Protein AF-A0A9D2FHN0-F1 (afdb_monomer)

Mean predicted aligned error: 10.02 Å

Organism: NCBI:txid2838606

Foldseek 3Di:
DDPPPQPWAQWEAQPFPRDIDGDPDTDSDNVVRNVVCLCPDPDPRSVVVVVVVVLLVVLCVQCVPADPVLSVVVVVVQVCVLVVVDDQQDWDDRDPFWIWGWHQDPSGIDIHIDGDDPDDDDD

Secondary structure (DSSP, 8-state):
--------EEEEE-TTT--EEEEEEEESSHHHHHHHHHHH---HHHHHHHHHHHHHHHHHHH-TTS-HHHHHHHHHHHHHHHTTSS-TT-EEEEETTEEEEEEEETTEEEEEEEE--------

Radius of gyration: 20.48 Å; Cα contacts (8 Å, |Δi|>4): 172; chains: 1; bounding box: 49×48×65 Å

Nearest PDB structures (foldseek):
  4uoi-assembly1_C  TM=5.327E-01  e=2.522E+00  Hepatitis C virus (isolate H77)
  7qo1-assembly1_F  TM=4.361E-01  e=2.522E+00  Homo sapiens
  5e0u-assembly3_C  TM=4.286E-01  e=4.699E+00  Homo sapiens
  3zld-assembly1_A  TM=6.820E-01  e=8.226E+00  Toxoplasma gondii
  8hdo-assembly1_A  TM=3.251E-01  e=5.321E+00  Homo sapiens

Solvent-accessible surface area (backbone atoms only — not comparable to full-atom values): 7217 Å² total; per-residue (Å²): 134,84,84,76,77,75,69,60,27,47,58,11,39,14,82,68,77,67,52,73,35,79,50,98,61,67,20,84,38,63,67,56,14,16,50,50,20,31,69,69,47,85,49,74,68,27,50,56,53,46,50,55,51,50,51,52,51,53,48,42,71,68,43,71,90,54,55,71,70,55,55,51,51,55,52,51,51,46,48,34,33,71,69,66,73,42,70,39,77,45,69,44,80,74,47,100,47,34,29,42,36,39,36,67,53,96,90,39,72,47,75,43,78,43,76,56,79,83,77,84,76,84,131

Structure (mmCIF, N/CA/C/O backbone):
data_AF-A0A9D2FHN0-F1
#
_entry.id   AF-A0A9D2FHN0-F1
#
loop_
_atom_site.group_PDB
_atom_site.id
_atom_site.type_symbol
_atom_site.label_atom_id
_atom_site.label_alt_id
_atom_site.label_comp_id
_atom_site.label_asym_id
_atom_site.label_entity_id
_atom_site.label_seq_id
_atom_site.pdbx_PDB_ins_code
_atom_site.Cartn_x
_atom_site.Cartn_y
_atom_site.Cartn_z
_atom_site.occupancy
_atom_site.B_iso_or_equiv
_atom_site.auth_seq_id
_atom_site.auth_comp_id
_atom_site.auth_asym_id
_atom_site.auth_atom_id
_atom_site.pdbx_PDB_model_num
ATOM 1 N N . MET A 1 1 ? 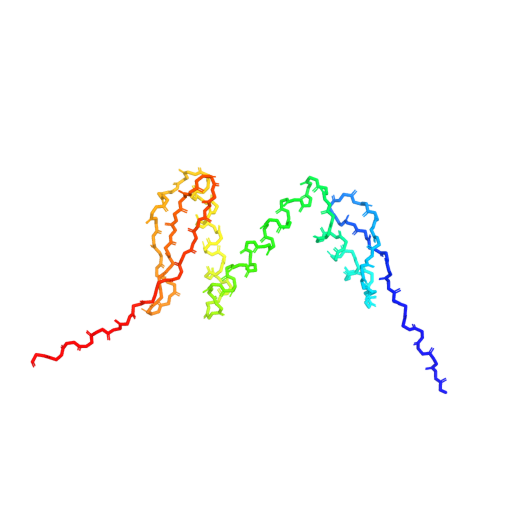1.829 -31.788 -35.333 1.00 37.62 1 MET A N 1
ATOM 2 C CA . MET A 1 1 ? 2.021 -31.509 -33.897 1.00 37.62 1 MET A CA 1
ATOM 3 C C . MET A 1 1 ? 2.951 -30.315 -33.826 1.00 37.62 1 MET A C 1
ATOM 5 O O . MET A 1 1 ? 4.114 -30.456 -34.165 1.00 37.62 1 MET A O 1
ATOM 9 N N . SER A 1 2 ? 2.405 -29.124 -33.596 1.00 40.91 2 SER A N 1
ATOM 10 C CA . SER A 1 2 ? 3.167 -27.875 -33.568 1.00 40.91 2 SER A CA 1
ATOM 11 C C . SER A 1 2 ? 3.851 -27.743 -32.212 1.00 40.91 2 SER A C 1
ATOM 13 O O . SER A 1 2 ? 3.171 -27.598 -31.197 1.00 40.91 2 SER A O 1
ATOM 15 N N . GLU A 1 3 ? 5.178 -27.826 -32.198 1.00 47.78 3 GLU A N 1
ATOM 16 C CA . GLU A 1 3 ? 5.996 -27.427 -31.057 1.00 47.78 3 GLU A CA 1
ATOM 17 C C . GLU A 1 3 ? 5.830 -25.918 -30.871 1.00 47.78 3 GLU A C 1
ATOM 19 O O . GLU A 1 3 ? 6.446 -25.108 -31.559 1.00 47.78 3 GLU A O 1
ATOM 24 N N . THR A 1 4 ? 4.921 -25.525 -29.981 1.00 49.41 4 THR A N 1
ATOM 25 C CA . THR A 1 4 ? 4.844 -24.145 -29.514 1.00 49.41 4 THR A CA 1
ATOM 26 C C . THR A 1 4 ? 6.068 -23.919 -28.641 1.00 49.41 4 THR A C 1
ATOM 28 O O . THR A 1 4 ? 6.080 -24.288 -27.467 1.00 49.41 4 THR A O 1
ATOM 31 N N . THR A 1 5 ? 7.129 -23.360 -29.214 1.00 52.44 5 THR A N 1
ATOM 32 C CA . THR A 1 5 ? 8.272 -22.865 -28.452 1.00 52.44 5 THR A CA 1
ATOM 33 C C . THR A 1 5 ? 7.744 -21.775 -27.522 1.00 52.44 5 THR A C 1
ATOM 35 O O . THR A 1 5 ? 7.492 -20.647 -27.946 1.00 52.44 5 THR A O 1
ATOM 38 N N . PHE A 1 6 ? 7.488 -22.114 -26.257 1.00 57.19 6 PHE A N 1
ATOM 39 C CA . PHE A 1 6 ? 7.223 -21.117 -25.230 1.00 57.19 6 PHE A CA 1
ATOM 40 C C . PHE A 1 6 ? 8.508 -20.303 -25.086 1.00 57.19 6 PHE A C 1
ATOM 42 O O . PHE A 1 6 ? 9.469 -20.760 -24.469 1.00 57.19 6 PHE A O 1
ATOM 49 N N . ASN A 1 7 ? 8.556 -19.124 -25.709 1.00 65.94 7 ASN A N 1
ATOM 50 C CA . ASN A 1 7 ? 9.637 -18.171 -25.495 1.00 65.94 7 ASN A CA 1
ATOM 51 C C . ASN A 1 7 ? 9.564 -17.723 -24.036 1.00 65.94 7 ASN A C 1
ATOM 53 O O . ASN A 1 7 ? 8.792 -16.838 -23.679 1.00 65.94 7 ASN A O 1
ATOM 57 N N . MET A 1 8 ? 10.325 -18.400 -23.184 1.00 77.88 8 MET A N 1
ATOM 58 C CA . MET A 1 8 ? 10.458 -18.040 -21.787 1.00 77.88 8 MET A CA 1
ATOM 59 C C . MET A 1 8 ? 11.537 -16.969 -21.648 1.00 77.88 8 MET A C 1
ATOM 61 O O . MET A 1 8 ? 12.670 -17.135 -22.105 1.00 77.88 8 MET A O 1
ATOM 65 N N . PHE A 1 9 ? 11.186 -15.863 -21.004 1.00 85.31 9 PHE A N 1
ATOM 66 C CA . PHE A 1 9 ? 12.067 -14.718 -20.835 1.00 85.31 9 PHE A CA 1
ATOM 67 C C . PHE A 1 9 ? 12.828 -14.843 -19.514 1.00 85.31 9 PHE A C 1
ATOM 69 O O . PHE A 1 9 ? 12.248 -14.762 -18.432 1.00 85.31 9 PHE A O 1
ATOM 76 N N . ASN A 1 10 ? 14.144 -15.042 -19.607 1.00 89.56 10 ASN A N 1
ATOM 77 C CA . ASN A 1 10 ? 15.055 -15.117 -18.454 1.00 89.56 10 ASN A CA 1
ATOM 78 C C . ASN A 1 10 ? 15.687 -13.767 -18.101 1.00 89.56 10 ASN A C 1
ATOM 80 O O . ASN A 1 10 ? 16.430 -13.667 -17.124 1.00 89.56 10 ASN A O 1
ATOM 84 N N . LEU A 1 11 ? 15.430 -12.750 -18.923 1.00 91.50 11 LEU A N 1
A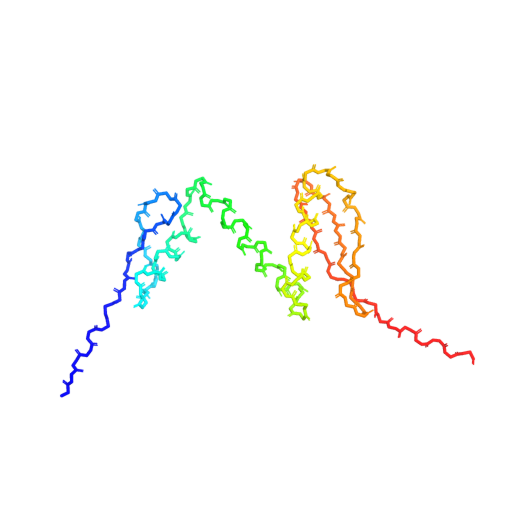TOM 85 C CA . LEU A 1 11 ? 15.970 -11.410 -18.788 1.00 91.50 11 LEU A CA 1
ATOM 86 C C . LEU A 1 11 ? 14.811 -10.415 -18.804 1.00 91.50 11 LEU A C 1
ATOM 88 O O . LEU A 1 11 ? 14.037 -10.377 -19.759 1.00 91.50 11 LEU A O 1
ATOM 92 N N . GLY A 1 12 ? 14.710 -9.611 -17.755 1.00 92.31 12 GLY A N 1
ATOM 93 C CA . GLY A 1 12 ? 13.775 -8.496 -17.687 1.00 92.31 12 GLY A CA 1
ATOM 94 C C . GLY A 1 12 ? 14.509 -7.170 -17.567 1.00 92.31 12 GLY A C 1
ATOM 95 O O . GLY A 1 12 ? 15.642 -7.112 -17.083 1.00 92.31 12 GLY A O 1
ATOM 96 N N . ILE A 1 13 ? 13.862 -6.092 -17.982 1.00 92.81 13 ILE A N 1
ATOM 97 C CA . ILE A 1 13 ? 14.355 -4.725 -17.869 1.00 92.81 13 ILE A CA 1
ATOM 98 C C . ILE A 1 13 ? 13.594 -4.030 -16.743 1.00 92.81 13 ILE A C 1
ATOM 100 O O . ILE A 1 13 ? 12.367 -3.986 -16.722 1.00 92.81 13 ILE A O 1
ATOM 104 N N . CYS A 1 14 ? 14.323 -3.452 -15.790 1.00 90.69 14 CYS A N 1
ATOM 105 C CA . CYS A 1 14 ? 13.711 -2.612 -14.772 1.00 90.69 14 CYS A CA 1
ATOM 106 C C . CYS A 1 14 ? 13.052 -1.396 -15.438 1.00 90.69 14 CYS A C 1
ATOM 108 O O . CYS A 1 14 ? 13.749 -0.513 -15.938 1.00 90.69 14 CYS A O 1
ATOM 110 N N . LYS A 1 15 ? 11.721 -1.298 -15.376 1.00 88.38 15 LYS A N 1
ATOM 111 C CA . LYS A 1 15 ? 10.943 -0.191 -15.954 1.00 88.38 15 LYS A CA 1
ATOM 112 C C . LYS A 1 15 ? 11.269 1.168 -15.310 1.00 88.38 15 LYS A C 1
ATOM 114 O O . LYS A 1 15 ? 10.936 2.201 -15.876 1.00 88.38 15 LYS A O 1
ATOM 119 N N . CYS A 1 16 ? 11.936 1.192 -14.150 1.00 86.75 16 CYS A N 1
ATOM 120 C CA . CYS A 1 16 ? 12.348 2.433 -13.486 1.00 86.75 16 CYS A CA 1
ATOM 121 C C . CYS A 1 16 ? 13.689 2.991 -13.990 1.00 86.75 16 CYS A C 1
ATOM 123 O O . CYS A 1 16 ? 13.809 4.200 -14.148 1.00 86.75 16 CYS A O 1
ATOM 125 N N . CYS A 1 17 ? 14.705 2.141 -14.187 1.00 87.94 17 CYS A N 1
ATOM 126 C CA . CYS A 1 17 ? 16.075 2.585 -14.497 1.00 87.94 17 CYS A CA 1
ATOM 127 C C . CYS A 1 17 ? 16.664 1.995 -15.786 1.00 87.94 17 CYS A C 1
ATOM 129 O O . CYS A 1 17 ? 17.812 2.282 -16.112 1.00 87.94 17 CYS A O 1
ATOM 131 N N . GLY A 1 18 ? 15.930 1.131 -16.489 1.00 89.69 18 GLY A N 1
ATOM 132 C CA . GLY A 1 18 ? 16.379 0.482 -17.722 1.00 89.69 18 GLY A CA 1
ATOM 133 C C . GLY A 1 18 ? 17.438 -0.609 -17.534 1.00 89.69 18 GLY A C 1
ATOM 134 O O . GLY A 1 18 ? 17.903 -1.177 -18.516 1.00 89.69 18 GLY A O 1
ATOM 135 N N . GLN A 1 19 ? 17.840 -0.930 -16.299 1.00 91.00 19 GLN A N 1
ATOM 136 C CA . GLN A 1 19 ? 18.830 -1.982 -16.061 1.00 91.00 19 GLN A CA 1
ATOM 137 C C . GLN A 1 19 ? 18.234 -3.368 -16.307 1.00 91.00 19 GLN A C 1
ATOM 139 O O . GLN A 1 19 ? 17.194 -3.716 -15.742 1.00 91.00 19 GLN A O 1
ATOM 144 N N . SER A 1 20 ? 18.937 -4.171 -17.099 1.00 92.19 20 SER A N 1
ATOM 145 C CA . SER A 1 20 ? 18.617 -5.575 -17.330 1.00 92.19 20 SER A CA 1
ATOM 146 C C . SER A 1 20 ? 18.944 -6.430 -16.105 1.00 92.19 20 SER A C 1
ATOM 148 O O . SER A 1 20 ? 19.978 -6.236 -15.459 1.00 92.19 20 SER A O 1
ATOM 150 N N . ARG A 1 21 ? 18.094 -7.410 -15.804 1.00 88.38 21 ARG A N 1
ATOM 151 C CA . ARG A 1 21 ? 18.287 -8.379 -14.723 1.00 88.38 21 ARG A CA 1
ATOM 152 C C . ARG A 1 21 ? 17.941 -9.782 -15.185 1.00 88.38 21 ARG A C 1
ATOM 154 O O . ARG A 1 21 ? 16.934 -9.984 -15.859 1.00 88.38 21 ARG A O 1
ATOM 161 N N . HIS A 1 22 ? 18.759 -10.738 -14.761 1.00 91.56 22 HIS A N 1
ATOM 162 C CA . HIS A 1 22 ? 18.423 -12.149 -14.869 1.00 91.56 22 HIS A CA 1
ATOM 163 C C . HIS A 1 22 ? 17.400 -12.521 -13.802 1.00 91.56 22 HIS A C 1
ATOM 165 O O . HIS A 1 22 ? 17.582 -12.187 -12.631 1.00 91.56 22 HIS A O 1
ATOM 171 N N . LEU A 1 23 ? 16.341 -13.206 -14.219 1.00 85.88 23 LEU A N 1
ATOM 172 C CA . LEU A 1 23 ? 15.272 -13.654 -13.337 1.00 85.88 23 LEU A CA 1
ATOM 173 C C . LEU A 1 23 ? 15.611 -15.023 -12.753 1.00 85.88 23 LEU A C 1
ATOM 175 O O . LEU A 1 23 ? 16.151 -15.885 -13.444 1.00 85.88 23 LEU A O 1
ATOM 179 N N . SER A 1 24 ? 15.247 -15.247 -11.489 1.00 82.69 24 SER A N 1
ATOM 180 C CA . SER A 1 24 ? 15.445 -16.549 -10.829 1.00 82.69 24 SER A CA 1
ATOM 181 C C . SER A 1 24 ? 14.543 -17.644 -11.405 1.00 82.69 24 SER A C 1
ATOM 183 O O . SER A 1 24 ? 14.848 -18.828 -11.293 1.00 82.69 24 SER A O 1
ATOM 185 N N . SER A 1 25 ? 13.422 -17.247 -12.010 1.00 83.81 25 SER A N 1
ATOM 186 C CA . SER A 1 25 ? 12.526 -18.130 -12.750 1.00 83.81 25 SER A CA 1
ATOM 187 C C . SER A 1 25 ? 12.101 -17.465 -14.062 1.00 83.81 25 SER A C 1
ATOM 189 O O . SER A 1 25 ? 11.834 -16.256 -14.061 1.00 83.81 25 SER A O 1
ATOM 191 N N . PRO A 1 26 ? 12.018 -18.222 -15.168 1.00 86.38 26 PRO A N 1
ATOM 192 C CA . PRO A 1 26 ? 11.633 -17.656 -16.451 1.00 86.38 26 PRO A CA 1
ATOM 193 C C . PRO A 1 26 ? 10.193 -17.123 -16.428 1.00 86.38 26 PRO A C 1
ATOM 195 O O . PRO A 1 26 ? 9.306 -17.724 -15.814 1.00 86.38 26 PRO A O 1
ATOM 198 N N . ALA A 1 27 ? 9.950 -16.010 -17.116 1.00 88.50 27 ALA A N 1
ATOM 199 C CA . ALA A 1 27 ? 8.619 -15.434 -17.278 1.00 88.50 27 ALA A CA 1
ATOM 200 C C . ALA A 1 27 ? 7.983 -15.848 -18.614 1.00 88.50 27 ALA A C 1
ATOM 202 O O . ALA A 1 27 ? 8.682 -16.081 -19.600 1.00 88.50 27 ALA A O 1
ATOM 203 N N . ALA A 1 28 ? 6.651 -15.923 -18.650 1.00 88.31 28 ALA A N 1
ATOM 204 C CA . ALA A 1 28 ? 5.901 -16.281 -19.855 1.00 88.31 28 ALA A CA 1
ATOM 205 C C . ALA A 1 28 ? 5.845 -15.139 -20.886 1.00 88.31 28 ALA A C 1
ATOM 207 O O . ALA A 1 28 ? 5.678 -15.390 -22.076 1.00 88.31 28 ALA A O 1
ATOM 208 N N . THR A 1 29 ? 5.993 -13.890 -20.435 1.00 90.19 29 THR A N 1
ATOM 209 C CA . THR A 1 29 ? 5.990 -12.694 -21.282 1.00 90.19 29 THR A CA 1
ATOM 210 C C . THR A 1 29 ? 7.151 -11.766 -20.916 1.00 90.19 29 THR A C 1
ATOM 212 O O . THR A 1 29 ? 7.639 -11.786 -19.783 1.00 90.19 29 THR A O 1
ATOM 215 N N . GLN A 1 30 ? 7.595 -10.931 -21.864 1.00 89.81 30 GLN A N 1
ATOM 216 C CA . GLN A 1 30 ? 8.601 -9.897 -21.589 1.00 89.81 30 GLN A CA 1
ATOM 217 C C . GLN A 1 30 ? 8.073 -8.861 -20.586 1.00 89.81 30 GLN A C 1
ATOM 219 O O . GLN A 1 30 ? 8.830 -8.360 -19.765 1.00 89.81 30 GLN A O 1
ATOM 224 N N . GLU A 1 31 ? 6.770 -8.569 -20.598 1.00 88.50 31 GLU A N 1
ATOM 225 C CA . GLU A 1 31 ? 6.171 -7.642 -19.637 1.00 88.50 31 GLU A CA 1
ATOM 226 C C . GLU A 1 31 ? 6.238 -8.172 -18.199 1.00 88.50 31 GLU A C 1
ATOM 228 O O . GLU A 1 31 ? 6.645 -7.434 -17.297 1.00 88.50 31 GLU A O 1
ATOM 233 N N . ASP A 1 32 ? 5.922 -9.452 -17.992 1.00 88.44 32 ASP A N 1
ATOM 234 C CA . ASP A 1 32 ? 6.094 -10.105 -16.693 1.00 88.44 32 ASP A CA 1
ATOM 235 C C . ASP A 1 32 ? 7.571 -10.138 -16.288 1.00 88.44 32 ASP A C 1
ATOM 237 O O . ASP A 1 32 ? 7.905 -9.932 -15.117 1.00 88.44 32 ASP A O 1
ATOM 241 N N . ALA A 1 33 ? 8.468 -10.372 -17.253 1.00 90.75 33 ALA A N 1
ATOM 242 C CA . ALA A 1 33 ? 9.904 -10.350 -17.018 1.00 90.75 33 ALA A CA 1
ATOM 243 C C . ALA A 1 33 ? 10.370 -8.973 -16.526 1.00 90.75 33 ALA A C 1
ATOM 245 O O . ALA A 1 33 ? 11.070 -8.875 -15.518 1.00 90.75 33 ALA A O 1
ATOM 246 N N . ASP A 1 34 ? 9.941 -7.906 -17.195 1.00 90.94 34 ASP A N 1
ATOM 247 C CA . ASP A 1 34 ? 10.263 -6.520 -16.860 1.00 90.94 34 ASP A CA 1
ATOM 248 C C . ASP A 1 34 ? 9.660 -6.106 -15.514 1.00 90.94 34 ASP A C 1
ATOM 250 O O . ASP A 1 34 ? 10.300 -5.417 -14.713 1.00 90.94 34 ASP A O 1
ATOM 254 N N . GLN A 1 35 ? 8.437 -6.553 -15.215 1.00 87.62 35 GLN A N 1
ATOM 255 C CA . GLN A 1 35 ? 7.804 -6.319 -13.922 1.00 87.62 35 GLN A CA 1
ATOM 256 C C . GLN A 1 35 ? 8.598 -6.984 -12.793 1.00 87.62 35 GLN A C 1
ATOM 258 O O . GLN A 1 35 ? 8.922 -6.316 -11.809 1.00 87.62 35 GLN A O 1
ATOM 263 N N . ARG A 1 36 ? 8.982 -8.255 -12.948 1.00 87.88 36 ARG A N 1
ATOM 264 C CA . ARG A 1 36 ? 9.825 -8.964 -11.970 1.00 87.88 36 ARG A CA 1
ATOM 265 C C . ARG A 1 36 ? 11.201 -8.320 -11.840 1.00 87.88 36 ARG A C 1
ATOM 267 O O . ARG A 1 36 ? 11.652 -8.046 -10.732 1.00 87.88 36 ARG A O 1
ATOM 274 N N . ALA A 1 37 ? 11.832 -7.958 -12.955 1.00 89.94 37 ALA A N 1
ATOM 275 C CA . ALA A 1 37 ? 13.099 -7.235 -12.935 1.00 89.94 37 ALA A CA 1
ATOM 276 C C . ALA A 1 37 ? 12.979 -5.893 -12.198 1.00 89.94 37 ALA A C 1
ATOM 278 O O . ALA A 1 37 ? 13.890 -5.512 -11.469 1.00 89.94 37 ALA A O 1
ATOM 279 N N . THR A 1 38 ? 11.852 -5.191 -12.322 1.00 87.19 38 THR A N 1
ATOM 280 C CA . THR A 1 38 ? 11.574 -3.956 -11.571 1.00 87.19 38 THR A CA 1
ATOM 281 C C . THR A 1 38 ? 11.411 -4.223 -10.069 1.00 87.19 38 THR A C 1
ATOM 283 O O . THR A 1 38 ? 11.953 -3.479 -9.243 1.00 87.19 38 THR A O 1
ATOM 286 N N . GLN A 1 39 ? 10.717 -5.309 -9.714 1.00 81.69 39 GLN A N 1
ATOM 287 C CA . GLN A 1 39 ? 10.513 -5.761 -8.333 1.00 81.69 39 GLN A CA 1
ATOM 288 C C . GLN A 1 39 ? 11.806 -6.226 -7.652 1.00 81.69 39 GLN A C 1
ATOM 290 O O . GLN A 1 39 ? 11.944 -6.070 -6.445 1.00 81.69 39 GLN A O 1
ATOM 295 N N . GLU A 1 40 ? 12.768 -6.753 -8.401 1.00 85.06 40 GLU A N 1
ATOM 296 C CA . GLU A 1 40 ? 14.042 -7.238 -7.857 1.00 85.06 40 GLU A CA 1
ATOM 297 C C . GLU A 1 40 ? 15.191 -6.231 -8.002 1.00 85.06 40 GLU A C 1
ATOM 299 O O . GLU A 1 40 ? 16.269 -6.412 -7.428 1.00 85.06 40 GLU A O 1
ATOM 304 N N . CYS A 1 41 ? 15.010 -5.174 -8.798 1.00 86.25 41 CYS A N 1
ATOM 305 C CA . CYS A 1 41 ? 16.040 -4.162 -9.000 1.00 86.25 41 CYS A CA 1
ATOM 306 C C . CYS A 1 41 ? 16.400 -3.477 -7.678 1.00 86.25 41 CYS A C 1
ATOM 308 O O . CYS A 1 41 ? 15.571 -3.357 -6.792 1.00 86.25 41 CYS A O 1
ATOM 310 N N . THR A 1 42 ? 17.618 -2.964 -7.527 1.00 85.81 42 THR A N 1
ATOM 311 C CA . THR A 1 42 ? 18.040 -2.207 -6.332 1.00 85.81 42 THR A CA 1
ATOM 312 C C . THR A 1 42 ? 18.204 -0.713 -6.609 1.00 85.81 42 THR A C 1
ATOM 314 O O . THR A 1 42 ? 18.665 0.028 -5.743 1.00 85.81 42 THR A O 1
ATOM 317 N N . CYS A 1 43 ? 17.785 -0.241 -7.790 1.00 86.94 43 CYS A N 1
ATOM 318 C CA . CYS A 1 43 ? 17.889 1.166 -8.164 1.00 86.94 43 CYS A CA 1
ATOM 319 C C . CYS A 1 43 ? 17.076 2.085 -7.236 1.00 86.94 43 CYS A C 1
ATOM 321 O O . CYS A 1 43 ? 16.063 1.681 -6.651 1.00 86.94 43 CYS A O 1
ATOM 323 N N . ILE A 1 44 ? 17.525 3.341 -7.131 1.00 84.00 44 ILE A N 1
ATOM 324 C CA . ILE A 1 44 ? 16.940 4.359 -6.246 1.00 84.00 44 ILE A CA 1
ATOM 325 C C . ILE A 1 44 ? 15.474 4.621 -6.611 1.00 84.00 44 ILE A C 1
ATOM 327 O O . ILE A 1 44 ? 14.616 4.593 -5.735 1.00 84.00 44 ILE A O 1
ATOM 331 N N . GLN A 1 45 ? 15.171 4.792 -7.901 1.00 78.75 45 GLN A N 1
ATOM 332 C CA . GLN A 1 45 ? 13.803 5.026 -8.386 1.00 78.75 45 GLN A CA 1
ATOM 333 C C . GLN A 1 45 ? 12.884 3.834 -8.076 1.00 78.75 45 GLN A C 1
ATOM 335 O O . GLN A 1 45 ? 11.760 4.005 -7.609 1.00 78.75 45 GLN A O 1
ATOM 340 N N . GLY A 1 46 ? 13.391 2.612 -8.257 1.00 74.94 46 GLY A N 1
ATOM 341 C CA . GLY A 1 46 ? 12.652 1.393 -7.950 1.00 74.94 46 GLY A CA 1
ATOM 342 C C . GLY A 1 46 ? 12.429 1.186 -6.451 1.00 74.94 46 GLY A C 1
ATOM 343 O O . GLY A 1 46 ? 11.455 0.543 -6.076 1.00 74.94 46 GLY A O 1
ATOM 344 N N . LYS A 1 47 ? 13.282 1.737 -5.573 1.00 77.69 47 LYS A N 1
ATOM 345 C CA . LYS A 1 47 ? 13.117 1.616 -4.114 1.00 77.69 47 LYS A CA 1
ATOM 346 C C . LYS A 1 47 ? 11.781 2.196 -3.657 1.00 77.69 47 LYS A C 1
ATOM 348 O O . LYS A 1 47 ? 11.101 1.570 -2.849 1.00 77.69 47 LYS A O 1
ATOM 353 N N . THR A 1 48 ? 11.390 3.341 -4.209 1.00 74.00 48 THR A N 1
ATOM 354 C CA . THR A 1 48 ? 10.093 3.964 -3.921 1.00 74.00 48 THR A CA 1
ATOM 355 C C . THR A 1 48 ? 8.941 3.116 -4.449 1.00 74.00 48 THR A C 1
ATOM 357 O O . THR A 1 48 ? 8.013 2.828 -3.700 1.00 74.00 48 THR A O 1
ATOM 360 N N . VAL A 1 49 ? 9.024 2.654 -5.702 1.00 73.69 49 VAL A N 1
ATOM 361 C CA . VAL A 1 49 ? 7.979 1.822 -6.326 1.00 73.69 49 VAL A CA 1
ATOM 362 C C . VAL A 1 49 ? 7.780 0.514 -5.560 1.00 73.69 49 VAL A C 1
ATOM 364 O O . VAL A 1 49 ? 6.655 0.170 -5.216 1.00 73.69 49 VAL A O 1
ATOM 367 N N . ARG A 1 50 ? 8.863 -0.189 -5.208 1.00 78.81 50 ARG A N 1
ATOM 368 C CA . ARG A 1 50 ? 8.793 -1.398 -4.374 1.00 78.81 50 ARG A CA 1
ATOM 369 C C . ARG A 1 50 ? 8.222 -1.108 -2.996 1.00 78.81 50 ARG A C 1
ATOM 371 O O . ARG A 1 50 ? 7.415 -1.891 -2.522 1.00 78.81 50 ARG A O 1
ATOM 378 N N . GLY A 1 51 ? 8.593 0.019 -2.386 1.00 74.62 51 GLY A N 1
ATOM 379 C CA . GLY A 1 51 ? 8.010 0.455 -1.119 1.00 74.62 51 GLY A CA 1
ATOM 380 C C . GLY A 1 51 ? 6.491 0.614 -1.205 1.00 74.62 51 GLY A C 1
ATOM 381 O O . GLY A 1 51 ? 5.784 0.112 -0.342 1.00 74.62 51 GLY A O 1
ATOM 382 N N . GLN A 1 52 ? 5.983 1.231 -2.274 1.00 75.12 52 GLN A N 1
ATOM 383 C CA . GLN A 1 52 ? 4.542 1.393 -2.506 1.00 75.12 52 GLN A CA 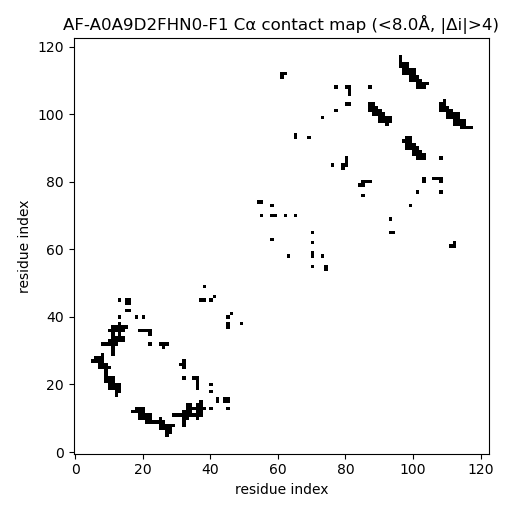1
ATOM 384 C C . GLN A 1 52 ? 3.831 0.066 -2.815 1.00 75.12 52 GLN A C 1
ATOM 386 O O . GLN A 1 52 ? 2.687 -0.135 -2.405 1.00 75.12 52 GLN A O 1
ATOM 391 N N . MET A 1 53 ? 4.483 -0.840 -3.550 1.00 75.62 53 MET A N 1
ATOM 392 C CA . MET A 1 53 ? 3.938 -2.171 -3.839 1.00 75.62 53 MET A CA 1
ATOM 393 C C . MET A 1 53 ? 3.875 -3.036 -2.580 1.00 75.62 53 MET A C 1
ATOM 395 O O . MET A 1 53 ? 2.851 -3.667 -2.333 1.00 75.62 53 MET A O 1
ATOM 399 N N . GLU A 1 54 ? 4.936 -3.025 -1.775 1.00 79.75 54 GLU A N 1
ATOM 400 C CA . GLU A 1 54 ? 4.985 -3.718 -0.490 1.00 79.75 54 GLU A CA 1
ATOM 401 C C . GLU A 1 54 ? 3.944 -3.146 0.474 1.00 79.75 54 GLU A C 1
ATOM 403 O O . GLU A 1 54 ? 3.190 -3.896 1.079 1.00 79.75 54 GLU A O 1
ATOM 408 N N . GLU A 1 55 ? 3.809 -1.819 0.543 1.00 81.12 55 GLU A N 1
ATOM 409 C CA . GLU A 1 55 ? 2.763 -1.154 1.327 1.00 81.12 55 GLU A CA 1
ATOM 410 C C . GLU A 1 55 ? 1.360 -1.605 0.899 1.00 81.12 55 GLU A C 1
ATOM 412 O O . GLU A 1 55 ? 0.531 -1.933 1.748 1.00 81.12 55 GLU A O 1
ATOM 417 N N . ARG A 1 56 ? 1.097 -1.703 -0.412 1.00 83.75 56 ARG A N 1
ATOM 418 C CA . ARG A 1 56 ? -0.178 -2.228 -0.925 1.00 83.75 56 ARG A CA 1
ATOM 419 C C . ARG A 1 56 ? -0.399 -3.682 -0.511 1.00 83.75 56 ARG A C 1
ATOM 421 O O . ARG A 1 56 ? -1.497 -4.021 -0.082 1.00 83.75 56 ARG A O 1
ATOM 428 N N . ARG A 1 57 ? 0.625 -4.525 -0.642 1.00 84.50 57 ARG A N 1
ATOM 429 C CA . ARG A 1 57 ? 0.556 -5.944 -0.289 1.00 84.50 57 ARG A CA 1
ATOM 430 C C . ARG A 1 57 ? 0.283 -6.131 1.204 1.00 84.50 57 ARG A C 1
ATOM 432 O O . ARG A 1 57 ? -0.650 -6.838 1.562 1.00 84.50 57 ARG A O 1
ATOM 439 N N . VAL A 1 58 ? 1.033 -5.447 2.065 1.00 86.38 58 VAL A N 1
ATOM 440 C CA . VAL A 1 58 ? 0.864 -5.506 3.524 1.00 86.38 58 VAL A CA 1
ATOM 441 C C . VAL A 1 58 ? -0.539 -5.053 3.934 1.00 86.38 58 VAL A C 1
ATOM 443 O O . VAL A 1 58 ? -1.169 -5.683 4.778 1.00 86.38 58 VAL A O 1
ATOM 446 N N . LEU A 1 59 ? -1.080 -3.995 3.323 1.00 89.12 59 LEU A N 1
ATOM 447 C CA . LEU A 1 59 ? -2.443 -3.547 3.625 1.00 89.12 59 LEU A CA 1
ATOM 448 C C . LEU A 1 59 ? -3.520 -4.534 3.152 1.00 89.12 59 LEU A C 1
ATOM 450 O O . LEU A 1 59 ? -4.526 -4.698 3.842 1.00 89.12 59 LEU A O 1
ATOM 454 N N . GLN A 1 60 ? -3.306 -5.227 2.032 1.00 90.12 60 GLN A N 1
ATOM 455 C CA . GLN A 1 60 ? -4.175 -6.326 1.597 1.00 90.12 60 GLN A CA 1
ATOM 456 C C . GLN A 1 60 ? -4.100 -7.527 2.546 1.00 90.12 60 GLN A C 1
ATOM 458 O O . GLN A 1 60 ? -5.121 -8.145 2.817 1.00 90.12 60 GLN A O 1
ATOM 463 N N . GLU A 1 61 ? -2.925 -7.833 3.096 1.00 91.00 61 GLU A N 1
ATOM 464 C CA . GLU A 1 61 ? -2.762 -8.907 4.084 1.00 91.00 61 GLU A CA 1
ATOM 465 C C . GLU A 1 61 ? -3.431 -8.563 5.429 1.00 91.00 61 GLU A C 1
ATOM 467 O O . GLU A 1 61 ? -4.033 -9.430 6.060 1.00 91.00 61 GLU A O 1
ATOM 472 N N . ILE A 1 62 ? -3.377 -7.299 5.867 1.00 92.31 62 ILE A N 1
ATOM 473 C CA . ILE A 1 62 ? -3.990 -6.859 7.133 1.00 92.31 62 ILE A CA 1
ATOM 474 C C . ILE A 1 62 ? -5.509 -6.659 6.982 1.00 92.31 62 ILE A C 1
ATOM 476 O O . ILE A 1 62 ? -6.274 -6.972 7.897 1.00 92.31 62 ILE A O 1
ATOM 480 N N . PHE A 1 63 ? -5.964 -6.149 5.837 1.00 93.19 63 PHE A N 1
ATOM 481 C CA . PHE A 1 63 ? -7.371 -5.862 5.545 1.00 93.19 63 PHE A CA 1
ATOM 482 C C . PHE A 1 63 ? -7.842 -6.583 4.265 1.00 93.19 63 PHE A C 1
ATOM 484 O O . PHE A 1 63 ? -8.213 -5.918 3.298 1.00 93.19 63 PHE A O 1
ATOM 491 N N . PRO A 1 64 ? -7.860 -7.928 4.231 1.00 91.69 64 PRO A N 1
ATOM 492 C CA . PRO A 1 64 ? -8.247 -8.685 3.033 1.00 91.69 64 PRO A CA 1
ATOM 493 C C . PRO A 1 64 ? -9.698 -8.449 2.599 1.00 91.69 64 PRO A C 1
ATOM 495 O O . PRO A 1 64 ? -10.028 -8.597 1.426 1.00 91.69 64 PRO A O 1
ATOM 498 N N . ASP A 1 65 ? -10.550 -8.045 3.540 1.00 91.88 65 ASP A N 1
ATOM 499 C CA . ASP A 1 65 ? -12.005 -8.011 3.365 1.00 91.88 65 ASP A CA 1
ATOM 500 C C . ASP A 1 65 ? -12.530 -6.614 2.992 1.00 91.88 65 ASP A C 1
ATOM 502 O O . ASP A 1 65 ? -13.739 -6.410 2.896 1.00 91.88 65 ASP A O 1
ATOM 506 N N . VAL A 1 66 ? -11.640 -5.626 2.830 1.00 89.44 66 VAL A N 1
ATOM 507 C CA . VAL A 1 66 ? -12.026 -4.246 2.498 1.00 89.44 66 VAL A CA 1
ATOM 508 C C . VAL A 1 66 ? -11.765 -3.951 1.023 1.00 89.44 66 VAL A C 1
ATOM 510 O O . VAL A 1 66 ? -10.759 -4.376 0.457 1.00 89.44 66 VAL A O 1
ATOM 513 N N . GLY A 1 67 ? -12.672 -3.199 0.395 1.00 91.12 67 GLY A N 1
ATOM 514 C CA . GLY A 1 67 ? -12.567 -2.841 -1.021 1.00 91.12 67 GLY A CA 1
ATOM 515 C C . GLY A 1 67 ? -11.398 -1.901 -1.340 1.00 91.12 67 GLY A C 1
ATOM 516 O O . GLY A 1 67 ? -10.820 -1.263 -0.455 1.00 91.12 67 GLY A O 1
ATOM 517 N N . ASP A 1 68 ? -11.090 -1.764 -2.633 1.00 90.38 68 ASP A N 1
ATOM 518 C CA . ASP A 1 68 ? -9.972 -0.947 -3.135 1.00 90.38 68 ASP A CA 1
ATOM 519 C C . ASP A 1 68 ? -10.029 0.522 -2.684 1.00 90.38 68 ASP A C 1
ATOM 521 O O . ASP A 1 68 ? -8.994 1.136 -2.430 1.00 90.38 68 ASP A O 1
ATOM 525 N N . GLU A 1 69 ? -11.225 1.095 -2.545 1.00 92.62 69 GLU A N 1
ATOM 526 C CA . GLU A 1 69 ? -11.398 2.467 -2.058 1.00 92.62 69 GLU A CA 1
ATOM 527 C C . GLU A 1 69 ? -10.886 2.629 -0.620 1.00 92.62 69 GLU A C 1
ATOM 529 O O . GLU A 1 69 ? -10.142 3.561 -0.312 1.00 92.62 69 GLU A O 1
ATOM 534 N N . VAL A 1 70 ? -11.201 1.668 0.250 1.00 93.88 70 VAL A N 1
ATOM 535 C CA . VAL A 1 70 ? -10.717 1.655 1.634 1.00 93.88 70 VAL A CA 1
ATOM 536 C C . VAL A 1 70 ? -9.209 1.404 1.662 1.00 93.88 70 VAL A C 1
ATOM 538 O O . VAL A 1 70 ? -8.493 2.077 2.398 1.00 93.88 70 VAL A O 1
ATOM 541 N N . GLN A 1 71 ? -8.695 0.509 0.815 1.00 93.44 71 GLN A N 1
ATOM 542 C CA . GLN A 1 71 ? -7.250 0.299 0.654 1.00 93.44 71 GLN A CA 1
ATOM 543 C C . GLN A 1 71 ? -6.523 1.594 0.240 1.00 93.44 71 GLN A C 1
ATOM 545 O O . GLN A 1 71 ? -5.440 1.899 0.746 1.00 93.44 71 GLN A O 1
ATOM 550 N N . ASN A 1 72 ? -7.112 2.390 -0.659 1.00 92.44 72 ASN A N 1
ATOM 551 C CA . ASN A 1 72 ? -6.584 3.700 -1.051 1.00 92.44 72 ASN A CA 1
ATOM 552 C C . ASN A 1 72 ? -6.584 4.681 0.123 1.00 92.44 72 ASN A C 1
ATOM 554 O O . ASN A 1 72 ? -5.565 5.325 0.370 1.00 92.44 72 ASN A O 1
ATOM 558 N N . LEU A 1 73 ? -7.685 4.745 0.876 1.00 94.56 73 LEU A N 1
ATOM 559 C CA . LEU A 1 73 ? -7.793 5.588 2.064 1.00 94.56 73 LEU A CA 1
ATOM 560 C C . LEU A 1 73 ? -6.712 5.249 3.101 1.00 94.56 73 LEU A C 1
ATOM 562 O O . LEU A 1 73 ? -6.060 6.149 3.623 1.00 94.56 73 LEU A O 1
ATOM 566 N N . LEU A 1 74 ? -6.482 3.963 3.381 1.00 94.69 74 LEU A N 1
ATOM 567 C CA . LEU A 1 74 ? -5.472 3.535 4.353 1.00 94.69 74 LEU A CA 1
ATOM 568 C C . LEU A 1 74 ? -4.053 3.945 3.940 1.00 94.69 74 LEU A C 1
ATOM 570 O O . LEU A 1 74 ? -3.279 4.397 4.787 1.00 94.69 74 LEU A O 1
ATOM 574 N N . ARG A 1 75 ? -3.727 3.842 2.645 1.00 92.88 75 ARG A N 1
ATOM 575 C CA . ARG A 1 75 ? -2.445 4.314 2.094 1.00 92.88 75 ARG A CA 1
ATOM 576 C C . ARG A 1 75 ? -2.290 5.818 2.233 1.00 92.88 75 ARG A C 1
ATOM 578 O O . ARG A 1 75 ? -1.241 6.291 2.662 1.00 92.88 75 ARG A O 1
ATOM 585 N N . GLU A 1 76 ? -3.338 6.562 1.911 1.00 93.56 76 GLU A N 1
ATOM 586 C CA . GLU A 1 76 ? -3.305 8.017 1.981 1.00 93.56 76 GLU A CA 1
ATOM 587 C C . GLU A 1 76 ? -3.144 8.508 3.422 1.00 93.56 76 GLU A C 1
ATOM 589 O O . GLU A 1 76 ? -2.344 9.395 3.704 1.00 93.56 76 GLU A O 1
ATOM 594 N N . VAL A 1 77 ? -3.813 7.861 4.372 1.00 93.81 77 VAL A N 1
ATOM 595 C CA . VAL A 1 77 ? -3.663 8.149 5.803 1.00 93.81 77 VAL A CA 1
ATOM 596 C C . VAL A 1 77 ? -2.248 7.825 6.281 1.00 93.81 77 VAL A C 1
ATOM 598 O O . VAL A 1 77 ? -1.642 8.632 6.985 1.00 93.81 77 VAL A O 1
ATOM 601 N N . ALA A 1 78 ? -1.674 6.694 5.860 1.00 91.38 78 ALA A N 1
ATOM 602 C CA . ALA A 1 78 ? -0.286 6.366 6.172 1.00 91.38 78 ALA A CA 1
ATOM 603 C C . ALA A 1 78 ? 0.701 7.389 5.581 1.00 91.38 78 ALA A C 1
ATOM 605 O O . ALA A 1 78 ? 1.666 7.766 6.250 1.00 91.38 78 ALA A O 1
ATOM 606 N 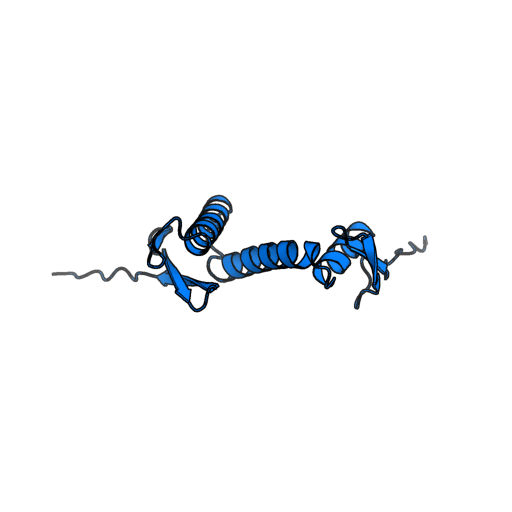N . ARG A 1 79 ? 0.449 7.881 4.362 1.00 91.31 79 ARG A N 1
ATOM 607 C CA . ARG A 1 79 ? 1.219 8.962 3.732 1.00 91.31 79 ARG A CA 1
ATOM 608 C C . ARG A 1 79 ? 1.124 10.256 4.545 1.00 91.31 79 ARG A C 1
ATOM 610 O O . ARG A 1 79 ? 2.155 10.793 4.938 1.00 91.31 79 ARG A O 1
ATOM 617 N N . MET A 1 80 ? -0.088 10.701 4.875 1.00 93.69 80 MET A N 1
ATOM 618 C CA . MET A 1 80 ? -0.322 11.926 5.648 1.00 93.69 80 MET A CA 1
ATOM 619 C C . MET A 1 80 ? 0.305 11.871 7.051 1.00 93.69 80 MET A C 1
ATOM 621 O O . MET A 1 80 ? 0.854 12.868 7.505 1.00 93.69 80 MET A O 1
ATOM 625 N N . ILE A 1 81 ? 0.282 10.720 7.737 1.00 92.25 81 ILE A N 1
ATOM 626 C CA . ILE A 1 81 ? 0.965 10.554 9.037 1.00 92.25 81 ILE A CA 1
ATOM 627 C C . ILE A 1 81 ? 2.484 10.672 8.880 1.00 92.25 81 I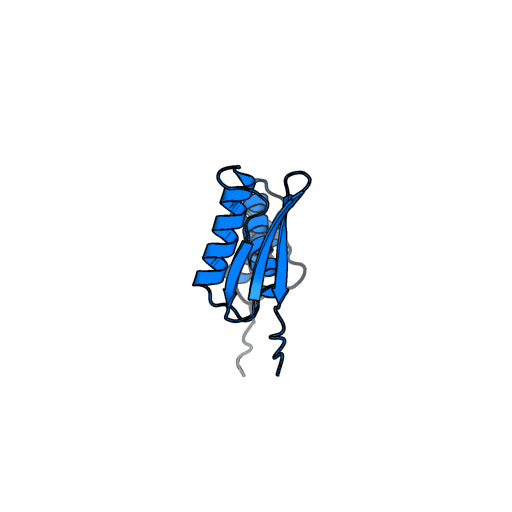LE A C 1
ATOM 629 O O . ILE A 1 81 ? 3.147 11.281 9.716 1.00 92.25 81 ILE A O 1
ATOM 633 N N . ARG A 1 82 ? 3.049 10.071 7.826 1.00 89.12 82 ARG A N 1
ATOM 634 C CA . ARG A 1 82 ? 4.493 10.102 7.547 1.00 89.12 82 ARG A CA 1
ATOM 635 C C . ARG A 1 82 ? 4.984 11.511 7.219 1.00 89.12 82 ARG A C 1
ATOM 637 O O . ARG A 1 82 ? 6.107 11.851 7.565 1.00 89.12 82 ARG A O 1
ATOM 644 N N . GLU A 1 83 ? 4.138 12.299 6.566 1.00 91.25 83 GLU A N 1
ATOM 645 C CA . GLU A 1 83 ? 4.365 13.714 6.255 1.00 91.25 83 GLU A CA 1
ATOM 646 C C . GLU A 1 83 ? 3.948 14.652 7.401 1.00 91.25 83 GLU A C 1
ATOM 648 O O . GLU A 1 83 ? 3.919 15.864 7.214 1.00 91.25 83 GLU A O 1
ATOM 653 N N . GLU A 1 84 ? 3.605 14.100 8.572 1.00 89.88 84 GLU A N 1
ATOM 654 C CA . GLU A 1 84 ? 3.189 14.841 9.772 1.00 89.88 84 GLU A CA 1
ATOM 655 C C . GLU A 1 84 ? 1.974 15.769 9.552 1.00 89.88 84 GLU A C 1
ATOM 657 O O . GLU A 1 84 ? 1.722 16.684 10.332 1.00 89.88 84 GLU A O 1
ATOM 662 N N . GLN A 1 85 ? 1.169 15.509 8.516 1.00 93.38 85 GLN A N 1
ATOM 663 C CA . GLN A 1 85 ? -0.042 16.273 8.189 1.00 93.38 85 GLN A CA 1
ATOM 664 C C . GLN A 1 85 ? -1.211 15.930 9.114 1.00 93.38 85 GLN A C 1
ATOM 666 O O . GLN A 1 85 ? -2.094 16.758 9.333 1.00 93.38 85 GLN A O 1
ATOM 671 N N . ILE A 1 86 ? -1.229 14.710 9.659 1.00 92.94 86 ILE A N 1
ATOM 672 C CA . ILE A 1 86 ? -2.239 14.261 10.621 1.00 92.94 86 ILE A CA 1
ATOM 673 C C . ILE A 1 86 ? -1.602 13.533 11.805 1.00 92.94 86 ILE A C 1
ATOM 675 O O . ILE A 1 86 ? -0.503 12.981 11.720 1.00 92.94 86 ILE A O 1
ATOM 679 N N . TYR A 1 87 ? -2.330 13.505 12.922 1.00 92.06 87 TYR A N 1
ATOM 680 C CA . TYR A 1 87 ? -1.879 12.875 14.157 1.00 92.06 87 TYR A CA 1
ATOM 681 C C . TYR A 1 87 ? -1.618 11.374 13.977 1.00 92.06 87 TYR A C 1
ATOM 683 O O . TYR A 1 87 ? -2.450 10.627 13.458 1.00 92.06 87 TYR A O 1
ATOM 691 N N . SER A 1 88 ? -0.477 10.907 14.478 1.00 87.50 88 SER A N 1
ATOM 692 C CA . SER A 1 88 ? -0.038 9.527 14.293 1.00 87.50 88 SER A CA 1
ATOM 693 C C . SER A 1 88 ? -0.867 8.489 15.051 1.00 87.50 88 SER A C 1
ATOM 695 O O . SER A 1 88 ? -0.815 7.334 14.664 1.00 87.50 88 SER A O 1
ATOM 697 N N . GLY A 1 89 ? -1.666 8.866 16.059 1.00 91.19 89 GLY A N 1
ATOM 698 C CA . GLY A 1 89 ? -2.609 7.974 16.757 1.00 91.19 89 GLY A CA 1
ATOM 699 C C . GLY A 1 89 ? -4.011 7.914 16.137 1.00 91.19 89 GLY A C 1
ATOM 700 O O . GLY A 1 89 ? -4.968 7.515 16.805 1.00 91.19 89 GLY A O 1
ATOM 701 N N . THR A 1 90 ? -4.156 8.346 14.880 1.00 93.75 90 THR A N 1
ATOM 702 C CA . THR A 1 90 ? -5.424 8.300 14.138 1.00 93.75 90 THR A CA 1
ATOM 703 C C . THR A 1 90 ? -5.972 6.870 14.065 1.00 93.75 90 THR A C 1
ATOM 705 O O . THR A 1 90 ? -5.231 5.900 13.902 1.00 93.75 90 THR A O 1
ATOM 708 N N . SER A 1 91 ? -7.293 6.733 14.196 1.00 95.25 91 SER A N 1
ATOM 709 C CA . SER A 1 91 ? -8.017 5.470 14.029 1.00 95.25 91 SER A CA 1
ATOM 710 C C . SER A 1 91 ? -9.193 5.667 13.078 1.00 95.25 91 SER A C 1
ATOM 712 O O . SER A 1 91 ? -9.908 6.658 13.193 1.00 95.25 91 SER A O 1
ATOM 714 N N . ILE A 1 92 ? -9.410 4.726 12.159 1.00 94.06 92 ILE A N 1
ATOM 715 C CA . ILE A 1 92 ? -10.445 4.813 11.121 1.00 94.06 92 ILE A CA 1
ATOM 716 C C . ILE A 1 92 ? -11.300 3.552 11.161 1.00 94.06 92 ILE A C 1
ATOM 718 O O . ILE A 1 92 ? -10.773 2.442 11.127 1.00 94.06 92 ILE A O 1
ATOM 722 N N . LYS A 1 93 ? -12.624 3.711 11.231 1.00 93.69 93 LYS A N 1
ATOM 723 C CA . LYS A 1 93 ? -13.561 2.594 11.068 1.00 93.69 93 LYS A CA 1
ATOM 724 C C . LYS A 1 93 ? -13.620 2.224 9.584 1.00 93.69 93 LYS A C 1
ATOM 726 O O . LYS A 1 93 ? -13.973 3.067 8.770 1.00 93.69 93 LYS A O 1
ATOM 731 N N . VAL A 1 94 ? -13.258 0.986 9.254 1.00 93.94 94 VAL A N 1
ATOM 732 C CA . VAL A 1 94 ? -13.153 0.498 7.864 1.00 93.94 94 VAL A CA 1
ATOM 733 C C . VAL A 1 94 ? -14.214 -0.539 7.504 1.00 93.94 94 VAL A C 1
ATOM 735 O O . VAL A 1 94 ? -14.488 -0.750 6.330 1.00 93.94 94 VAL A O 1
ATOM 738 N N . ALA A 1 95 ? -14.831 -1.160 8.509 1.00 90.62 95 ALA A N 1
ATOM 739 C CA . ALA A 1 95 ? -16.009 -2.010 8.371 1.00 90.62 95 ALA A CA 1
ATOM 740 C C . ALA A 1 95 ? -16.824 -1.966 9.674 1.00 90.62 95 ALA A C 1
ATOM 742 O O . ALA A 1 95 ? -16.415 -1.326 10.647 1.00 90.62 95 ALA A O 1
ATOM 743 N N . GLU A 1 96 ? -17.969 -2.648 9.714 1.00 86.81 96 GLU A N 1
ATOM 744 C CA . GLU A 1 96 ? -18.906 -2.640 10.848 1.00 86.81 96 GLU A CA 1
ATOM 745 C C . GLU A 1 96 ? -18.222 -2.883 12.203 1.00 86.81 96 GLU A C 1
ATOM 747 O O . GLU A 1 96 ? -18.400 -2.085 13.127 1.00 86.81 96 GLU A O 1
ATOM 752 N N . ASN A 1 97 ? -17.333 -3.877 12.256 1.00 89.75 97 ASN A N 1
ATOM 753 C CA . ASN A 1 97 ? -16.607 -4.286 13.458 1.00 89.75 97 ASN A CA 1
ATOM 754 C C . ASN A 1 97 ? -15.088 -4.119 13.351 1.00 89.75 97 ASN A C 1
ATOM 756 O O . ASN A 1 97 ? -14.359 -4.610 14.208 1.00 89.75 97 ASN A O 1
ATOM 760 N N . VAL A 1 98 ? -14.591 -3.411 12.333 1.00 92.88 98 VAL A N 1
ATOM 761 C CA . VAL A 1 98 ? -13.152 -3.310 12.056 1.00 92.88 98 VAL A CA 1
ATOM 762 C C . VAL A 1 98 ? -12.687 -1.859 12.093 1.00 92.88 98 VAL A C 1
ATOM 764 O O . VAL A 1 98 ? -13.244 -0.982 11.429 1.00 92.88 98 VAL A O 1
ATOM 767 N N . VAL A 1 99 ? -11.626 -1.611 12.858 1.00 94.81 99 VAL A N 1
ATOM 768 C CA . VAL A 1 99 ? -10.954 -0.315 12.973 1.00 94.81 99 VAL A CA 1
ATOM 769 C C . VAL A 1 99 ? -9.480 -0.470 12.613 1.00 94.81 99 VAL A C 1
ATOM 771 O O . VAL A 1 99 ? -8.778 -1.294 13.195 1.00 94.81 99 VAL A O 1
ATOM 774 N N . ALA A 1 100 ? -8.996 0.357 11.694 1.00 95.62 100 ALA A N 1
ATOM 775 C CA . ALA A 1 100 ? -7.577 0.533 11.426 1.00 95.62 100 ALA A CA 1
ATOM 776 C C . ALA A 1 100 ? -6.992 1.543 12.416 1.00 95.62 100 ALA A C 1
ATOM 778 O O . ALA A 1 100 ? -7.467 2.675 12.498 1.00 95.62 100 ALA A O 1
ATOM 779 N N . LYS A 1 101 ? -5.969 1.147 13.173 1.00 95.50 101 LYS A N 1
ATOM 780 C CA . LYS A 1 101 ? -5.253 2.015 14.114 1.00 95.50 101 LYS A CA 1
ATOM 781 C C . LYS A 1 101 ? -3.859 2.290 13.591 1.00 95.50 101 LYS A C 1
ATOM 783 O O . LYS A 1 101 ? -3.123 1.347 13.306 1.00 95.50 101 LYS A O 1
ATOM 788 N N . PHE A 1 102 ? -3.493 3.559 13.515 1.00 94.62 102 PHE A N 1
ATOM 789 C CA . PHE A 1 102 ? -2.185 3.979 13.044 1.00 94.62 102 PHE A CA 1
ATOM 790 C C . PHE A 1 102 ? -1.289 4.382 14.219 1.00 94.62 102 PHE A C 1
ATOM 792 O O . PHE A 1 102 ? -1.765 4.752 15.293 1.00 94.62 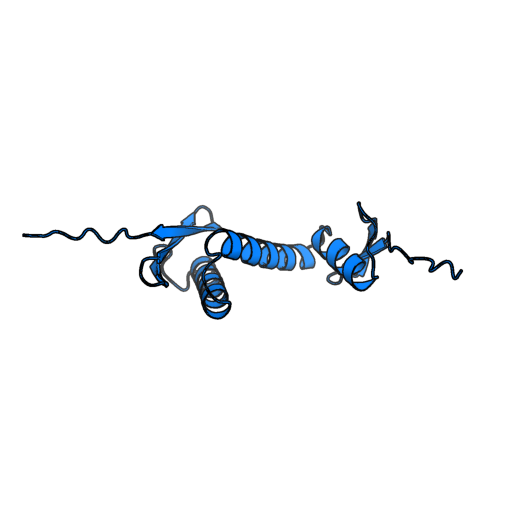102 PHE A O 1
ATOM 799 N N . SER A 1 103 ? 0.023 4.257 14.028 1.00 92.50 103 SER A N 1
ATOM 800 C CA . SER A 1 103 ? 1.052 4.807 14.913 1.00 92.50 103 SER A CA 1
ATOM 801 C C . SER A 1 103 ? 2.327 5.089 14.123 1.00 92.50 103 SER A C 1
ATOM 803 O O . SER A 1 103 ? 2.697 4.305 13.256 1.00 92.50 103 SER A O 1
ATOM 805 N N . LEU A 1 104 ? 3.026 6.185 14.420 1.00 88.88 104 LEU A N 1
ATOM 806 C CA . LEU A 1 104 ? 4.343 6.473 13.845 1.00 88.88 104 LEU A CA 1
ATOM 807 C C . LEU A 1 104 ? 5.417 6.023 14.839 1.00 88.88 104 LEU A C 1
ATOM 809 O O . LEU A 1 104 ? 5.468 6.509 15.968 1.00 88.88 104 LEU A O 1
ATOM 813 N N . LYS A 1 105 ? 6.276 5.083 14.439 1.00 85.94 105 LYS A N 1
ATOM 814 C CA . LYS A 1 105 ? 7.368 4.551 15.266 1.00 85.94 105 LYS A CA 1
ATOM 815 C C . LYS A 1 105 ? 8.668 4.591 14.478 1.00 85.94 105 LYS A C 1
ATOM 817 O O . LYS A 1 105 ? 8.783 3.935 13.449 1.00 85.94 105 LYS A O 1
ATOM 822 N N . LYS A 1 106 ? 9.662 5.341 14.969 1.00 84.12 106 LYS A N 1
ATOM 823 C CA . LYS A 1 106 ? 10.988 5.474 14.328 1.00 84.12 106 LYS A CA 1
ATOM 824 C C . LYS A 1 106 ? 10.901 5.855 12.833 1.00 84.12 106 LYS A C 1
ATOM 826 O O . LYS A 1 106 ? 11.609 5.287 12.010 1.00 84.12 106 LYS A O 1
ATOM 831 N N . GLY A 1 107 ? 9.995 6.773 12.480 1.00 76.19 107 GLY A N 1
ATOM 832 C CA . GLY A 1 107 ? 9.777 7.214 11.092 1.00 76.19 107 GLY A CA 1
ATOM 833 C C . GLY A 1 107 ? 8.989 6.235 10.209 1.00 76.19 107 GLY A C 1
ATOM 834 O O . GLY A 1 107 ? 8.805 6.498 9.025 1.00 76.19 107 GLY A O 1
ATOM 835 N N . VAL A 1 108 ? 8.504 5.122 10.767 1.00 83.44 108 VAL A N 1
ATOM 836 C CA . VAL A 1 108 ? 7.703 4.116 10.059 1.00 83.44 108 VAL A CA 1
ATOM 837 C C . VAL A 1 108 ? 6.269 4.147 10.574 1.00 83.44 108 VAL A C 1
ATOM 839 O O . VAL A 1 108 ? 6.036 4.107 11.785 1.00 83.44 108 VAL A O 1
ATOM 842 N N . VAL A 1 109 ? 5.298 4.208 9.661 1.00 88.19 109 VAL A N 1
ATOM 843 C CA . VAL A 1 109 ? 3.879 4.098 10.012 1.00 88.19 109 VAL A CA 1
ATOM 844 C C . VAL A 1 109 ? 3.528 2.628 10.202 1.00 88.19 109 VAL A C 1
ATOM 846 O O . VAL A 1 109 ? 3.641 1.819 9.289 1.00 88.19 109 VAL A O 1
ATOM 849 N N . SER A 1 110 ? 3.120 2.288 11.416 1.00 89.25 110 SER A N 1
ATOM 850 C CA . SER A 1 110 ? 2.591 0.990 11.804 1.00 89.25 110 SER A CA 1
ATOM 851 C C . SER A 1 110 ? 1.067 1.069 11.799 1.00 89.25 110 SER A C 1
ATOM 853 O O . SER A 1 110 ? 0.493 1.997 12.371 1.00 89.25 110 SER A O 1
ATOM 855 N N . ILE A 1 111 ? 0.423 0.097 11.158 1.00 92.00 111 ILE A N 1
ATOM 856 C CA . ILE A 1 111 ? -1.031 -0.026 11.074 1.00 92.00 111 ILE A CA 1
ATOM 857 C C . ILE A 1 111 ? -1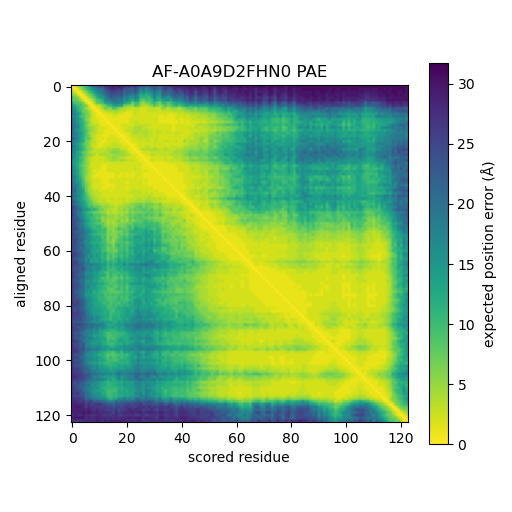.458 -1.357 11.685 1.00 92.00 111 ILE A C 1
ATOM 859 O O . ILE A 1 111 ? -0.828 -2.388 11.458 1.00 92.00 111 ILE A O 1
ATOM 863 N N .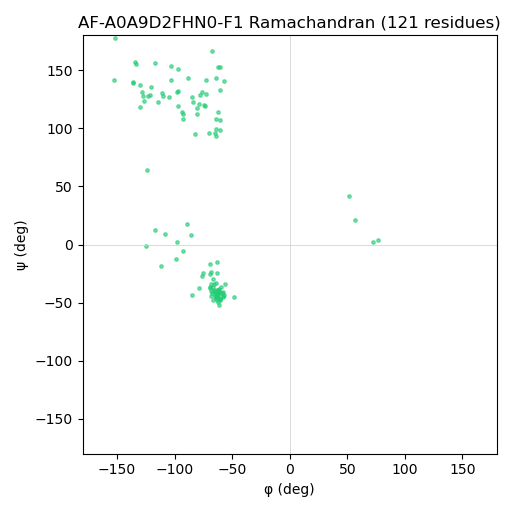 VAL A 1 112 ? -2.513 -1.327 12.491 1.00 92.56 112 VAL A N 1
ATOM 864 C CA . VAL A 1 112 ? -3.062 -2.505 13.164 1.00 92.56 112 VAL A CA 1
ATOM 865 C C . VAL A 1 112 ? -4.555 -2.586 12.887 1.00 92.56 112 VAL A C 1
ATOM 867 O O . VAL A 1 112 ? -5.281 -1.608 13.075 1.00 92.56 112 VAL A O 1
ATOM 870 N N . ARG A 1 113 ? -5.019 -3.768 12.481 1.00 94.75 113 ARG A N 1
ATOM 871 C CA . ARG A 1 113 ? -6.439 -4.113 12.435 1.00 94.75 113 ARG A CA 1
ATOM 872 C C . ARG A 1 113 ? -6.920 -4.454 13.842 1.00 94.75 113 ARG A C 1
ATOM 874 O O . ARG A 1 113 ? -6.389 -5.356 14.481 1.00 94.75 113 ARG A O 1
ATOM 881 N N . ALA A 1 114 ? -7.911 -3.721 14.331 1.00 93.31 114 ALA A N 1
ATOM 882 C CA . ALA A 1 114 ? -8.581 -3.988 15.594 1.00 93.31 114 ALA A CA 1
ATOM 883 C C . ALA A 1 114 ? -10.036 -4.366 15.326 1.00 93.31 114 ALA A C 1
ATOM 885 O O . ALA A 1 114 ? -10.785 -3.578 14.748 1.00 93.31 114 ALA A O 1
ATOM 886 N N . GLU A 1 115 ? -10.432 -5.547 15.785 1.00 90.88 115 GLU A N 1
ATOM 887 C CA . GLU A 1 115 ? -11.809 -6.018 15.688 1.00 90.88 115 GLU A CA 1
ATOM 888 C C . GLU A 1 115 ? -12.540 -5.757 17.002 1.00 90.88 115 GLU A C 1
ATOM 890 O O . GLU A 1 115 ? -12.021 -6.027 18.089 1.00 90.88 115 GLU A O 1
ATOM 895 N N . LYS A 1 116 ? -13.738 -5.182 16.918 1.00 79.81 116 LYS A N 1
ATOM 896 C CA . LYS A 1 116 ? -14.644 -5.085 18.058 1.00 79.81 116 LYS A CA 1
ATOM 897 C C . LYS A 1 116 ? -15.574 -6.285 18.015 1.00 79.81 116 LYS A C 1
ATOM 899 O O . LYS A 1 116 ? -16.395 -6.398 17.116 1.00 79.81 116 LYS A O 1
ATOM 904 N N . VAL A 1 117 ? -15.456 -7.156 19.008 1.00 72.44 117 VAL A N 1
ATOM 905 C CA . VAL A 1 117 ? -16.502 -8.137 19.293 1.00 72.44 117 VAL A CA 1
ATOM 906 C C . VAL A 1 117 ? -17.655 -7.363 19.928 1.00 72.44 117 VAL A C 1
ATOM 908 O O . VAL A 1 117 ? -17.456 -6.721 20.964 1.00 72.44 117 VAL A O 1
ATOM 911 N N . GLU A 1 118 ? -18.837 -7.375 19.312 1.00 59.84 118 GLU A N 1
ATOM 912 C CA . GLU A 1 118 ? -20.041 -6.847 19.952 1.00 59.84 118 GLU A CA 1
ATOM 913 C C . GLU A 1 118 ? -20.306 -7.645 21.234 1.00 59.84 118 GLU A C 1
ATOM 915 O O . GLU A 1 118 ? -20.689 -8.812 21.202 1.00 59.84 118 GLU A O 1
ATOM 920 N N . GLN A 1 119 ? -20.065 -7.028 22.391 1.00 58.34 119 GLN A N 1
ATOM 921 C CA . GLN A 1 119 ? -20.517 -7.580 23.661 1.00 58.34 119 GLN A CA 1
ATOM 922 C C . GLN A 1 119 ? -21.980 -7.186 23.844 1.00 58.34 119 GLN A C 1
ATOM 924 O O . GLN A 1 119 ? -22.278 -6.098 24.338 1.00 58.34 119 GLN A O 1
ATOM 929 N N . SER A 1 120 ? -22.898 -8.071 23.456 1.00 58.72 120 SER A N 1
ATOM 930 C CA . SER A 1 120 ? -24.286 -7.973 23.890 1.00 58.72 120 SER A CA 1
ATOM 931 C C . SER A 1 120 ? -24.329 -8.160 25.409 1.00 58.72 120 SER A C 1
ATOM 933 O O . SER A 1 120 ? -24.094 -9.241 25.947 1.00 58.72 120 SER A O 1
ATOM 935 N N . ARG A 1 121 ?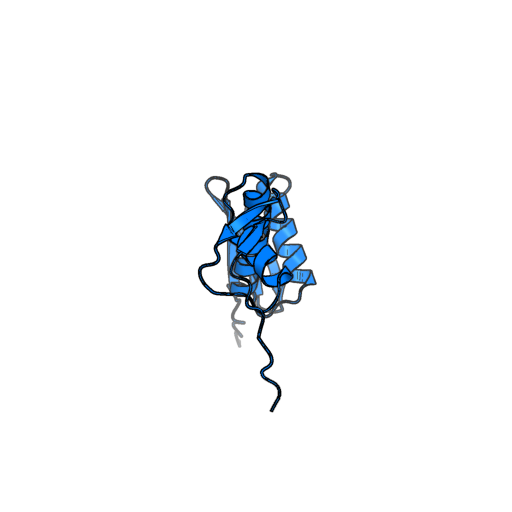 -24.592 -7.077 26.141 1.00 55.59 121 ARG A N 1
ATOM 936 C CA . ARG A 1 121 ? -25.026 -7.177 27.535 1.00 55.59 121 ARG A CA 1
ATOM 937 C C . ARG A 1 121 ? -26.545 -7.183 27.534 1.00 55.59 121 ARG A C 1
ATOM 939 O O . ARG A 1 121 ? -27.159 -6.160 27.251 1.00 55.59 121 ARG A O 1
ATOM 946 N N . SER A 1 122 ? -27.125 -8.341 27.826 1.00 58.41 122 SER A N 1
ATOM 947 C CA . SER A 1 122 ? -28.520 -8.411 28.262 1.00 58.41 122 SER A CA 1
ATOM 948 C C . SER A 1 122 ? -28.553 -7.989 29.733 1.00 58.41 122 SER A C 1
ATOM 950 O O . SER A 1 122 ? -27.731 -8.480 30.510 1.00 58.41 122 SER A O 1
ATOM 952 N N . ILE A 1 123 ? -29.423 -7.036 30.077 1.00 55.72 123 ILE A N 1
ATOM 953 C CA . ILE A 1 123 ? -29.747 -6.670 31.466 1.00 55.72 123 ILE A CA 1
ATOM 954 C C . ILE A 1 123 ? -30.865 -7.594 31.938 1.00 55.72 123 ILE A C 1
ATOM 956 O O . ILE A 1 123 ? -31.807 -7.788 31.137 1.00 55.72 123 ILE A O 1
#

Sequence (123 aa):
MSETTFNMFNLGICKCCGQSRHLSSPAATQEDADQRATQECTCIQGKTVRGQMEERRVLQEIFPDVGDEVQNLLREVARMIREEQIYSGTSIKVAENVVAKFSLKKGVVSIVRAEKVEQSRSI

pLDDT: mean 84.66, std 12.15, range [37.62, 95.62]